Protein AF-A0A935A485-F1 (afdb_monomer_lite)

Radius of gyration: 26.44 Å; chains: 1; bounding box: 61×25×70 Å

pLDDT: mean 87.33, std 13.07, range [41.19, 97.5]

Foldseek 3Di:
DVVVVVVVVVVVVVVLVVVCVVFVDWDWDQDPNDTDIGTPSVVVVVVVVVVVVVVCVVCVVVVVVVVVVVVVVVVVVVVVVVVVVVVVVVVPD

Sequence (93 aa):
MVVVTFIFAFALAFAAAFFALQNPALVMGNFFGLAIQASLAVFVLAGLAVGFLIGVLVMLPGRIKSGIANSRHRKKIAELEGKAVPRKAAASE

Secondary structure (DSSP, 8-state):
-HHHHHHHHHHHHHHHHHHHHH---EEEEEETTEEEEEEHHHHHHHHHHHHHHHHHHHHHHHHHHHHHHHHHHHHHHHHHHHHHHHHHHTT--

Structure (mmCIF, N/CA/C/O backbone):
data_AF-A0A935A485-F1
#
_entry.id   AF-A0A935A485-F1
#
loop_
_atom_site.group_PDB
_atom_site.id
_atom_site.type_symbol
_atom_site.label_atom_id
_atom_site.label_alt_id
_atom_site.label_comp_id
_atom_site.label_asym_id
_atom_site.label_entity_id
_atom_site.label_seq_id
_atom_site.pdbx_PDB_ins_code
_atom_site.Cartn_x
_atom_site.Cartn_y
_atom_site.Cartn_z
_atom_site.occupancy
_atom_site.B_iso_or_equiv
_atom_site.auth_seq_id
_atom_site.auth_comp_id
_atom_site.auth_asym_id
_atom_site.auth_atom_id
_atom_site.pdbx_PDB_model_num
ATOM 1 N N . MET A 1 1 ? -18.245 -5.801 3.019 1.00 68.56 1 MET A N 1
ATOM 2 C CA . MET A 1 1 ? -17.286 -4.771 2.552 1.00 68.56 1 MET A CA 1
ATOM 3 C C . MET A 1 1 ? -15.881 -5.331 2.321 1.00 68.56 1 MET A C 1
ATOM 5 O O . MET A 1 1 ? -15.337 -5.083 1.259 1.00 68.56 1 MET A O 1
ATOM 9 N N . VAL A 1 2 ? -15.330 -6.137 3.242 1.00 87.12 2 VAL A N 1
ATOM 10 C CA . VAL A 1 2 ? -13.971 -6.720 3.134 1.00 87.12 2 VAL A CA 1
ATOM 11 C C . VAL A 1 2 ? -13.730 -7.462 1.812 1.00 87.12 2 VAL A C 1
ATOM 13 O O . VAL A 1 2 ? -12.736 -7.201 1.150 1.00 87.12 2 VAL A O 1
ATOM 16 N N . VAL A 1 3 ? -14.670 -8.308 1.373 1.00 93.00 3 VAL A N 1
ATOM 17 C CA . VAL A 1 3 ? -14.558 -9.057 0.104 1.00 93.00 3 VAL A CA 1
ATOM 18 C C . VAL A 1 3 ? -14.355 -8.134 -1.104 1.00 93.00 3 VAL A C 1
ATOM 20 O O . VAL A 1 3 ? -13.487 -8.387 -1.929 1.00 93.00 3 VAL A O 1
ATOM 23 N N . VAL A 1 4 ? -15.096 -7.023 -1.180 1.00 93.94 4 VAL A N 1
ATOM 24 C CA . VAL A 1 4 ? -14.960 -6.039 -2.268 1.00 93.94 4 VAL A CA 1
ATOM 25 C C . VAL A 1 4 ? -13.563 -5.416 -2.254 1.00 93.94 4 VAL A C 1
ATOM 27 O O . VAL A 1 4 ? -12.922 -5.319 -3.295 1.00 93.94 4 VAL A O 1
ATOM 30 N N . THR A 1 5 ? -13.044 -5.063 -1.075 1.00 90.62 5 THR A N 1
ATOM 31 C CA . THR A 1 5 ? -11.677 -4.543 -0.926 1.00 90.62 5 THR A CA 1
ATOM 32 C C . THR A 1 5 ? -10.624 -5.555 -1.382 1.00 90.62 5 THR A C 1
ATOM 34 O O . THR A 1 5 ? -9.666 -5.163 -2.040 1.00 90.62 5 THR A O 1
ATOM 37 N N . PHE A 1 6 ? -10.813 -6.847 -1.094 1.00 93.38 6 PHE A N 1
ATOM 38 C CA . PHE A 1 6 ? -9.917 -7.905 -1.571 1.00 93.38 6 PHE A CA 1
ATOM 39 C C . PHE A 1 6 ? -9.937 -8.051 -3.094 1.00 93.38 6 PHE A C 1
ATOM 41 O O . PHE A 1 6 ? -8.874 -8.218 -3.683 1.00 93.38 6 PHE A O 1
ATOM 48 N N . ILE A 1 7 ? -11.103 -7.933 -3.738 1.00 96.50 7 ILE A N 1
ATOM 49 C CA . ILE A 1 7 ? -11.206 -7.966 -5.207 1.00 96.50 7 ILE A CA 1
ATOM 50 C C . ILE A 1 7 ? -10.385 -6.825 -5.820 1.00 96.50 7 ILE A C 1
ATOM 52 O O . ILE A 1 7 ? -9.568 -7.064 -6.708 1.00 96.50 7 ILE A O 1
ATOM 56 N N . PHE A 1 8 ? -10.539 -5.600 -5.309 1.00 95.12 8 PHE A N 1
ATOM 57 C CA . PHE A 1 8 ? -9.754 -4.457 -5.782 1.00 95.12 8 PHE A CA 1
ATOM 58 C C . PHE A 1 8 ? -8.260 -4.607 -5.486 1.00 95.12 8 PHE A C 1
ATOM 60 O O . PHE A 1 8 ? -7.442 -4.328 -6.359 1.00 95.12 8 PHE A O 1
ATOM 67 N N . ALA A 1 9 ? -7.889 -5.075 -4.292 1.00 92.19 9 ALA A N 1
ATOM 68 C CA . ALA A 1 9 ? -6.490 -5.289 -3.929 1.00 92.19 9 ALA A CA 1
ATOM 69 C C . ALA A 1 9 ? -5.831 -6.346 -4.827 1.00 92.19 9 ALA A C 1
ATOM 71 O O . ALA A 1 9 ? -4.706 -6.154 -5.283 1.00 92.19 9 ALA A O 1
ATOM 72 N N . PHE A 1 10 ? -6.549 -7.430 -5.127 1.00 95.44 10 PHE A N 1
ATOM 73 C CA . PHE A 1 10 ? -6.078 -8.477 -6.024 1.00 95.44 10 PHE A CA 1
ATOM 74 C C . PHE A 1 10 ? -5.924 -7.969 -7.460 1.00 95.44 10 PHE A C 1
ATOM 76 O O . PHE A 1 10 ? -4.876 -8.176 -8.069 1.00 95.44 10 PHE A O 1
ATOM 83 N N . ALA A 1 11 ? -6.919 -7.246 -7.982 1.00 96.94 11 ALA A N 1
ATOM 84 C CA . ALA A 1 11 ? -6.842 -6.638 -9.309 1.00 96.94 11 ALA A CA 1
ATOM 85 C C . ALA A 1 11 ? -5.656 -5.666 -9.421 1.00 96.94 11 ALA A C 1
ATOM 87 O O . ALA A 1 11 ? -4.929 -5.690 -10.411 1.00 96.94 11 ALA A O 1
ATOM 88 N N . LEU A 1 12 ? -5.419 -4.856 -8.385 1.00 94.44 12 LEU A N 1
ATOM 89 C CA . LEU A 1 12 ? -4.298 -3.922 -8.333 1.00 94.44 12 LEU A CA 1
ATOM 90 C C . LEU A 1 12 ? -2.944 -4.649 -8.279 1.00 94.44 12 LEU A C 1
ATOM 92 O O . LEU A 1 12 ? -2.016 -4.267 -8.989 1.00 94.44 12 LEU A O 1
ATOM 96 N N . ALA A 1 13 ? -2.835 -5.716 -7.482 1.00 93.00 13 ALA A N 1
ATOM 97 C CA . ALA A 1 13 ? -1.630 -6.538 -7.412 1.00 93.00 13 ALA A CA 1
ATOM 98 C C . ALA A 1 13 ? -1.326 -7.211 -8.759 1.00 93.00 13 ALA A C 1
ATOM 100 O O . ALA A 1 13 ? -0.187 -7.173 -9.228 1.00 93.00 13 ALA A O 1
ATOM 101 N N . PHE A 1 14 ? -2.350 -7.766 -9.415 1.00 96.62 14 PHE A N 1
ATOM 102 C CA . PHE A 1 14 ? -2.213 -8.357 -10.743 1.00 96.62 14 PHE A CA 1
ATOM 103 C C . PHE A 1 14 ? -1.803 -7.310 -11.784 1.00 96.62 14 PHE A C 1
ATOM 105 O O . PHE A 1 14 ? -0.888 -7.551 -12.567 1.00 96.62 14 PHE A O 1
ATOM 112 N N . ALA A 1 15 ? -2.415 -6.123 -11.758 1.00 95.88 15 ALA A N 1
ATOM 113 C CA . ALA A 1 15 ? -2.060 -5.020 -12.647 1.00 95.88 15 ALA A CA 1
ATOM 114 C C . ALA A 1 15 ? -0.606 -4.564 -12.449 1.00 95.88 15 ALA A C 1
ATOM 116 O O . ALA A 1 15 ? 0.102 -4.351 -13.431 1.00 95.88 15 ALA A O 1
ATOM 117 N N . ALA A 1 16 ? -0.132 -4.465 -11.203 1.00 93.25 16 ALA A N 1
ATOM 118 C CA . ALA A 1 16 ? 1.253 -4.108 -10.904 1.00 93.25 16 ALA A CA 1
ATOM 119 C C . ALA A 1 16 ? 2.245 -5.172 -11.408 1.00 93.25 16 ALA A C 1
ATOM 121 O O . ALA A 1 16 ? 3.262 -4.831 -12.014 1.00 93.25 16 ALA A O 1
ATOM 122 N N . ALA A 1 17 ? 1.937 -6.457 -11.210 1.00 94.31 17 ALA A N 1
ATOM 123 C CA . ALA A 1 17 ? 2.753 -7.558 -11.719 1.00 94.31 17 ALA A CA 1
ATOM 124 C C . ALA A 1 17 ? 2.780 -7.583 -13.256 1.00 94.31 17 ALA A C 1
ATOM 126 O O . ALA A 1 17 ? 3.846 -7.700 -13.861 1.00 94.31 17 ALA A O 1
ATOM 127 N N . PHE A 1 18 ? 1.620 -7.412 -13.893 1.00 96.88 18 PHE A N 1
ATOM 128 C CA . PHE A 1 18 ? 1.510 -7.328 -15.345 1.00 96.88 18 PHE A CA 1
ATOM 129 C C . PHE A 1 18 ? 2.306 -6.139 -15.896 1.00 96.88 18 PHE A C 1
ATOM 131 O O . PHE A 1 18 ? 3.084 -6.296 -16.832 1.00 96.88 18 PHE A O 1
ATOM 138 N N . PHE A 1 19 ? 2.186 -4.969 -15.267 1.00 95.50 19 PHE A N 1
ATOM 139 C CA . PHE A 1 19 ? 2.958 -3.780 -15.614 1.00 95.50 19 PHE A CA 1
ATOM 140 C C . PHE A 1 19 ? 4.471 -4.025 -15.535 1.00 95.50 19 PHE A C 1
ATOM 142 O O . PHE A 1 19 ? 5.193 -3.622 -16.447 1.00 95.50 19 PHE A O 1
ATOM 149 N N . ALA A 1 20 ? 4.942 -4.725 -14.497 1.00 94.19 20 ALA A N 1
ATOM 150 C CA . ALA A 1 20 ? 6.351 -5.075 -14.334 1.00 94.19 20 ALA A CA 1
ATOM 151 C C . ALA A 1 20 ? 6.860 -6.007 -15.444 1.00 94.19 20 ALA A C 1
ATOM 153 O O . ALA A 1 20 ? 7.953 -5.797 -15.966 1.00 94.19 20 ALA A O 1
ATOM 154 N N . LEU A 1 21 ? 6.060 -7.006 -15.830 1.00 96.06 21 LEU A N 1
ATOM 155 C CA . LEU A 1 21 ? 6.411 -7.941 -16.904 1.00 96.06 21 LEU A CA 1
ATOM 156 C C . LEU A 1 21 ? 6.432 -7.266 -18.279 1.00 96.06 21 LEU A C 1
ATOM 158 O O . LEU A 1 21 ? 7.286 -7.582 -19.101 1.00 96.06 21 LEU A O 1
ATOM 162 N N . GLN A 1 22 ? 5.509 -6.334 -18.527 1.00 97.50 22 GLN A N 1
ATOM 163 C CA . GLN A 1 22 ? 5.435 -5.608 -19.798 1.00 97.50 22 GLN A CA 1
ATOM 164 C C . GLN A 1 22 ? 6.496 -4.505 -19.921 1.00 97.50 22 GLN A C 1
ATOM 166 O O . GLN A 1 22 ? 6.854 -4.125 -21.031 1.00 97.50 22 GLN A O 1
ATOM 171 N N . ASN A 1 23 ? 7.018 -3.993 -18.801 1.00 95.75 23 ASN A N 1
ATOM 172 C CA . ASN A 1 23 ? 7.964 -2.876 -18.782 1.00 95.75 23 ASN A CA 1
ATOM 173 C C . ASN A 1 23 ? 9.243 -3.232 -18.001 1.00 95.75 23 ASN A C 1
ATOM 175 O O . ASN A 1 23 ? 9.485 -2.673 -16.927 1.00 95.75 23 ASN A O 1
ATOM 179 N N . PRO A 1 24 ? 10.091 -4.135 -18.531 1.00 93.12 24 PRO A N 1
ATOM 180 C CA . PRO A 1 24 ? 11.313 -4.562 -17.849 1.00 93.12 24 PRO A CA 1
ATOM 181 C C . PRO A 1 24 ? 12.444 -3.521 -17.910 1.00 93.12 24 PRO A C 1
ATOM 183 O O . PRO A 1 24 ? 13.458 -3.675 -17.233 1.00 93.12 24 PRO A O 1
ATOM 186 N N . ALA A 1 25 ? 12.299 -2.474 -18.728 1.00 95.00 25 ALA A N 1
ATOM 187 C CA . ALA A 1 25 ? 13.324 -1.456 -18.913 1.00 95.00 25 ALA A CA 1
ATOM 188 C C . ALA A 1 25 ? 13.617 -0.674 -17.620 1.00 95.00 25 ALA A C 1
ATOM 190 O O . ALA A 1 25 ? 12.725 -0.371 -16.819 1.00 95.00 25 ALA A O 1
ATOM 191 N N . LEU A 1 26 ? 14.889 -0.313 -17.444 1.00 95.75 26 LEU A N 1
ATOM 192 C CA . LEU A 1 26 ? 15.329 0.574 -16.373 1.00 95.75 26 LEU A CA 1
ATOM 193 C C . LEU A 1 26 ? 15.097 2.031 -16.770 1.00 95.75 26 LEU A C 1
ATOM 195 O O . LEU A 1 26 ? 15.364 2.428 -17.904 1.00 95.75 26 LEU A O 1
ATOM 199 N N . VAL A 1 27 ? 14.648 2.833 -15.810 1.00 94.12 27 VAL A N 1
ATOM 200 C CA . VAL A 1 27 ? 14.420 4.268 -15.971 1.00 94.12 27 VAL A CA 1
ATOM 201 C C . VAL A 1 27 ? 15.169 5.051 -14.899 1.00 94.12 27 VAL A C 1
ATOM 203 O O . VAL A 1 27 ? 15.424 4.565 -13.795 1.00 94.12 27 VAL A O 1
ATOM 206 N N . MET A 1 28 ? 15.530 6.282 -15.245 1.00 95.38 28 MET A N 1
ATOM 207 C CA . MET A 1 28 ? 16.162 7.233 -14.339 1.00 95.38 28 MET A CA 1
ATOM 208 C C . MET A 1 28 ? 15.070 8.038 -13.628 1.00 95.38 28 MET A C 1
ATOM 210 O O . MET A 1 28 ? 14.379 8.837 -14.258 1.00 95.38 28 MET A O 1
ATOM 214 N N . GLY A 1 29 ? 14.903 7.828 -12.325 1.00 93.19 29 GLY A N 1
ATOM 215 C CA . GLY A 1 29 ? 14.032 8.639 -11.476 1.00 93.19 29 GLY A CA 1
ATOM 216 C C . GLY A 1 29 ? 14.844 9.666 -10.694 1.00 93.19 29 GLY A C 1
ATOM 217 O O . GLY A 1 29 ? 15.898 9.332 -10.162 1.00 93.19 29 GLY A O 1
ATOM 218 N N . ASN A 1 30 ? 14.360 10.903 -10.593 1.00 94.12 30 ASN A N 1
ATOM 219 C CA . ASN A 1 30 ? 14.955 11.918 -9.724 1.00 94.12 30 ASN A CA 1
ATOM 220 C C . ASN A 1 30 ? 14.020 12.198 -8.544 1.00 94.12 30 ASN A C 1
ATOM 222 O O . ASN A 1 30 ? 12.944 12.769 -8.725 1.00 94.12 30 ASN A O 1
ATOM 226 N N . PHE A 1 31 ? 14.429 11.798 -7.343 1.00 91.31 31 PHE A N 1
ATOM 227 C CA . PHE A 1 31 ? 13.659 11.966 -6.113 1.00 91.31 31 PHE A CA 1
ATOM 228 C C . PHE A 1 31 ? 14.405 12.904 -5.176 1.00 91.31 31 PHE A C 1
ATOM 230 O O . PHE A 1 31 ? 15.458 12.548 -4.661 1.00 91.31 31 PHE A O 1
ATOM 237 N N . PHE A 1 32 ? 13.863 14.102 -4.939 1.00 92.81 32 PHE A N 1
ATOM 238 C CA . PHE A 1 32 ? 14.471 15.095 -4.039 1.00 92.81 32 PHE A CA 1
ATOM 239 C C . PHE A 1 32 ? 15.948 15.413 -4.368 1.00 92.81 32 PHE A C 1
ATOM 241 O O . PHE A 1 32 ? 16.749 15.665 -3.475 1.00 92.81 32 PHE A O 1
ATOM 248 N N . GLY A 1 33 ? 16.315 15.385 -5.655 1.00 93.56 33 GLY A N 1
ATOM 249 C CA . GLY A 1 33 ? 17.690 15.597 -6.124 1.00 93.56 33 GLY A CA 1
ATOM 250 C C . GLY A 1 33 ? 18.560 14.335 -6.150 1.00 93.56 33 GLY A C 1
ATOM 251 O O . GLY A 1 33 ? 19.687 14.394 -6.637 1.00 93.56 33 GLY A O 1
ATOM 252 N N . LEU A 1 34 ? 18.053 13.196 -5.668 1.00 94.06 34 LEU A N 1
ATOM 253 C CA . LEU A 1 34 ? 18.717 11.902 -5.771 1.00 94.06 34 LEU A CA 1
ATOM 254 C C . LEU A 1 34 ? 18.286 11.183 -7.054 1.00 94.06 34 LEU A C 1
ATOM 256 O O . LEU A 1 34 ? 17.136 10.764 -7.207 1.00 94.06 34 LEU A O 1
ATOM 260 N N . ALA A 1 35 ? 19.246 11.009 -7.957 1.00 94.75 35 ALA A N 1
ATOM 261 C CA . ALA A 1 35 ? 19.090 10.218 -9.163 1.00 94.75 35 ALA A CA 1
ATOM 262 C C . ALA A 1 35 ? 19.171 8.718 -8.816 1.00 94.75 35 ALA A C 1
ATOM 264 O O . ALA A 1 35 ? 20.212 8.225 -8.390 1.00 94.75 35 ALA A O 1
ATOM 265 N N . ILE A 1 36 ? 18.073 7.988 -9.011 1.00 95.25 36 ILE A N 1
ATOM 266 C CA . ILE A 1 36 ? 17.973 6.540 -8.796 1.00 95.25 36 ILE A CA 1
ATOM 267 C C . ILE A 1 36 ? 17.617 5.865 -10.116 1.00 95.25 36 ILE A C 1
ATOM 269 O O . ILE A 1 36 ? 16.584 6.165 -10.714 1.00 95.25 36 ILE A O 1
ATOM 273 N N . GLN A 1 37 ? 18.466 4.948 -10.576 1.00 96.56 37 GLN A N 1
ATOM 274 C CA . GLN A 1 37 ? 18.196 4.137 -11.759 1.00 96.56 37 GLN A CA 1
ATOM 275 C C . GLN A 1 37 ? 17.616 2.793 -11.317 1.00 96.56 37 GLN A C 1
ATOM 277 O O . GLN A 1 37 ? 18.286 2.016 -10.640 1.00 96.56 37 GLN A O 1
ATOM 282 N N . ALA A 1 38 ? 16.362 2.529 -11.669 1.00 94.69 38 ALA A N 1
ATOM 283 C CA . ALA A 1 38 ? 15.657 1.308 -11.283 1.00 94.69 38 ALA A CA 1
ATOM 284 C C . ALA A 1 38 ? 14.586 0.948 -12.320 1.00 94.69 38 ALA A C 1
ATOM 286 O O . ALA A 1 38 ? 14.298 1.727 -13.228 1.00 94.69 38 ALA A O 1
ATOM 287 N N . SER A 1 39 ? 13.988 -0.238 -12.208 1.00 95.75 39 SER A N 1
ATOM 288 C CA . SER A 1 39 ? 12.857 -0.602 -13.064 1.00 95.75 39 SER A CA 1
ATOM 289 C C . SER A 1 39 ? 11.616 0.213 -12.702 1.00 95.75 39 SER A C 1
ATOM 291 O O . SER A 1 39 ? 11.410 0.589 -11.545 1.00 95.75 39 SER A O 1
ATOM 293 N N . LEU A 1 40 ? 10.740 0.446 -13.683 1.00 93.94 40 LEU A N 1
ATOM 294 C CA . LEU A 1 40 ? 9.450 1.109 -13.452 1.00 93.94 40 LEU A CA 1
ATOM 295 C C . LEU A 1 40 ? 8.621 0.412 -12.361 1.00 93.94 40 LEU A C 1
ATOM 297 O O . LEU A 1 40 ? 7.948 1.074 -11.572 1.00 93.94 40 LEU A O 1
ATOM 301 N N . ALA A 1 41 ? 8.722 -0.916 -12.275 1.00 94.69 41 ALA A N 1
ATOM 302 C CA . ALA A 1 41 ? 8.076 -1.714 -11.241 1.00 94.69 41 ALA A CA 1
ATOM 303 C C . ALA A 1 41 ? 8.462 -1.265 -9.822 1.00 94.69 41 ALA A C 1
ATOM 305 O O . ALA A 1 41 ? 7.590 -1.149 -8.963 1.00 94.69 41 ALA A O 1
ATOM 306 N N . VAL A 1 42 ? 9.741 -0.959 -9.579 1.00 94.38 42 VAL A N 1
ATOM 307 C CA . VAL A 1 42 ? 10.217 -0.500 -8.263 1.00 94.38 42 VAL A CA 1
ATOM 308 C C . VAL A 1 42 ? 9.551 0.818 -7.879 1.00 94.38 42 VAL A C 1
ATOM 310 O O . VAL A 1 42 ? 9.069 0.948 -6.757 1.00 94.38 42 VAL A O 1
ATOM 313 N N . PHE A 1 43 ? 9.459 1.772 -8.808 1.00 94.12 43 PHE A N 1
ATOM 314 C CA . PHE A 1 43 ? 8.826 3.065 -8.540 1.00 94.12 43 PHE A CA 1
ATOM 315 C C . PHE A 1 43 ? 7.327 2.931 -8.247 1.00 94.12 43 PHE A C 1
ATOM 317 O O . PHE A 1 43 ? 6.829 3.545 -7.303 1.00 94.12 43 PHE A O 1
ATOM 324 N N . VAL A 1 44 ? 6.615 2.088 -9.002 1.00 93.69 44 VAL A N 1
ATOM 325 C CA . VAL A 1 44 ? 5.188 1.812 -8.764 1.00 93.69 44 VAL A CA 1
ATOM 326 C C . VAL A 1 44 ? 4.973 1.148 -7.405 1.00 93.69 44 VAL A C 1
ATOM 328 O O . VAL A 1 44 ? 4.137 1.606 -6.625 1.00 93.69 44 VAL A O 1
ATOM 331 N N . LEU A 1 45 ? 5.746 0.107 -7.083 1.00 94.62 45 LEU A N 1
ATOM 332 C CA . LEU A 1 45 ? 5.643 -0.591 -5.800 1.00 94.62 45 LEU A CA 1
ATOM 333 C C . LEU A 1 45 ? 5.988 0.326 -4.622 1.00 94.62 45 LEU A C 1
ATOM 335 O O . LEU A 1 45 ? 5.284 0.305 -3.614 1.00 94.62 45 LEU A O 1
ATOM 339 N N . ALA A 1 46 ? 7.016 1.166 -4.756 1.00 94.69 46 ALA A N 1
ATOM 340 C CA . ALA A 1 46 ? 7.372 2.152 -3.741 1.00 94.69 46 ALA A CA 1
ATOM 341 C C . ALA A 1 46 ? 6.237 3.163 -3.515 1.00 94.69 46 ALA A C 1
ATOM 343 O O . ALA A 1 46 ? 5.866 3.424 -2.370 1.00 94.69 46 ALA A O 1
ATOM 344 N N . GLY A 1 47 ? 5.630 3.680 -4.587 1.00 93.88 47 GLY A N 1
ATOM 345 C CA . GLY A 1 47 ? 4.482 4.584 -4.493 1.00 93.88 47 GLY A CA 1
ATOM 346 C C . GLY A 1 47 ? 3.280 3.942 -3.795 1.00 93.88 47 GLY A C 1
ATOM 347 O O . GLY A 1 47 ? 2.695 4.542 -2.891 1.00 93.88 47 GLY A O 1
ATOM 348 N N . LEU A 1 48 ? 2.951 2.696 -4.151 1.00 94.19 48 LEU A N 1
ATOM 349 C CA . LEU A 1 48 ? 1.888 1.932 -3.491 1.00 94.19 48 LEU A CA 1
ATOM 350 C C . LEU A 1 48 ? 2.187 1.695 -2.008 1.00 94.19 48 LEU A C 1
ATOM 352 O O . LEU A 1 48 ? 1.300 1.871 -1.172 1.00 94.19 48 LEU A O 1
ATOM 356 N N . ALA A 1 49 ? 3.428 1.341 -1.669 1.00 95.56 49 ALA A N 1
ATOM 357 C CA . ALA A 1 49 ? 3.849 1.128 -0.289 1.00 95.56 49 ALA A CA 1
ATOM 358 C C . ALA A 1 49 ? 3.717 2.409 0.548 1.00 95.56 49 ALA A C 1
ATOM 360 O O . ALA A 1 49 ? 3.165 2.368 1.648 1.00 95.56 49 ALA A O 1
ATOM 361 N N . VAL A 1 50 ? 4.156 3.554 0.016 1.00 96.62 50 VAL A N 1
ATOM 362 C CA . VAL A 1 50 ? 4.025 4.859 0.685 1.00 96.62 50 VAL A CA 1
ATOM 363 C C . VAL A 1 50 ? 2.555 5.238 0.858 1.00 96.62 50 VAL A C 1
ATOM 365 O O . VAL A 1 50 ? 2.146 5.607 1.959 1.00 96.62 50 VAL A O 1
ATOM 368 N N . GLY A 1 51 ? 1.741 5.096 -0.191 1.00 94.75 51 GLY A N 1
ATOM 369 C CA . GLY A 1 51 ? 0.303 5.360 -0.122 1.00 94.75 51 GLY A CA 1
ATOM 370 C C . GLY A 1 51 ? -0.403 4.491 0.922 1.00 94.75 51 GLY A C 1
ATOM 371 O O . GLY A 1 51 ? -1.204 4.998 1.710 1.00 94.75 51 GLY A O 1
ATOM 372 N N . PHE A 1 52 ? -0.057 3.203 0.991 1.00 93.81 52 PHE A N 1
ATOM 373 C CA . PHE A 1 52 ? -0.550 2.293 2.025 1.00 93.81 52 PHE A CA 1
ATOM 374 C C . PHE A 1 52 ? -0.142 2.756 3.428 1.00 93.81 52 PHE A C 1
ATOM 376 O O . PHE A 1 52 ? -0.993 2.828 4.315 1.00 93.81 52 PHE A O 1
ATOM 383 N N . LEU A 1 53 ? 1.128 3.124 3.625 1.00 96.94 53 LEU A N 1
ATOM 384 C CA . LEU A 1 53 ? 1.637 3.599 4.913 1.00 96.94 53 LEU A CA 1
ATOM 385 C C . LEU A 1 53 ? 0.896 4.854 5.391 1.00 96.94 53 LEU A C 1
ATOM 387 O O . LEU A 1 53 ? 0.469 4.919 6.544 1.00 96.94 53 LEU A O 1
ATOM 391 N N . ILE A 1 54 ? 0.689 5.819 4.490 1.00 96.12 54 ILE A N 1
ATOM 392 C CA . ILE A 1 54 ? -0.081 7.037 4.768 1.00 96.12 54 ILE A CA 1
ATOM 393 C C . ILE A 1 54 ? -1.525 6.674 5.124 1.00 96.12 54 ILE A C 1
ATOM 395 O O . ILE A 1 54 ? -2.048 7.157 6.128 1.00 96.12 54 ILE A O 1
ATOM 399 N N . GLY A 1 55 ? -2.165 5.793 4.351 1.00 93.31 55 GLY A N 1
ATOM 400 C CA . GLY A 1 55 ? -3.532 5.344 4.616 1.00 93.31 55 GLY A CA 1
ATOM 401 C C . GLY A 1 55 ? -3.683 4.708 6.000 1.00 93.31 55 GLY A C 1
ATOM 402 O O . GLY A 1 55 ? -4.590 5.070 6.753 1.00 93.31 55 GLY A O 1
ATOM 403 N N . VAL A 1 56 ? -2.760 3.820 6.378 1.00 92.19 56 VAL A N 1
ATOM 404 C CA . VAL A 1 56 ? -2.724 3.206 7.715 1.00 92.19 56 VAL A CA 1
ATOM 405 C C . VAL A 1 56 ? -2.551 4.270 8.798 1.00 92.19 56 VAL A C 1
ATOM 407 O O . VAL A 1 56 ? -3.292 4.265 9.786 1.00 92.19 56 VAL A O 1
ATOM 410 N N . LEU A 1 57 ? -1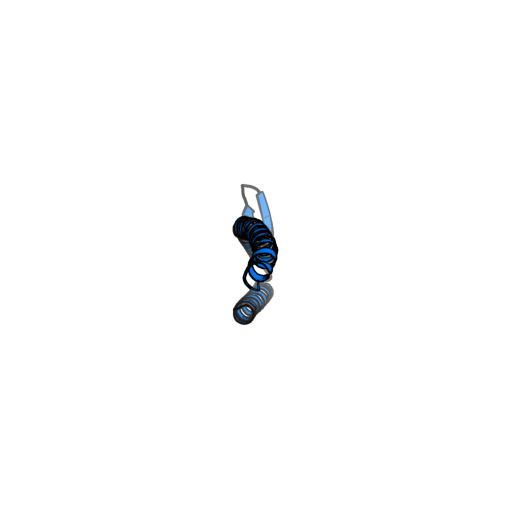.621 5.206 8.605 1.00 94.25 57 LEU A N 1
ATOM 411 C CA . LEU A 1 57 ? -1.339 6.262 9.573 1.00 94.25 57 LEU A CA 1
ATOM 412 C C . LEU A 1 57 ? -2.554 7.177 9.795 1.00 94.25 57 LEU A C 1
ATOM 414 O O . LEU A 1 57 ? -2.865 7.522 10.935 1.00 94.25 57 LEU A O 1
ATOM 418 N N . VAL A 1 58 ? -3.290 7.503 8.731 1.00 93.88 58 VAL A N 1
ATOM 419 C CA . VAL A 1 58 ? -4.526 8.303 8.795 1.00 93.88 58 VAL A CA 1
ATOM 420 C C . VAL A 1 58 ? -5.663 7.550 9.500 1.00 93.88 58 VAL A C 1
ATOM 422 O O . VAL A 1 58 ? -6.447 8.158 10.231 1.00 93.88 58 VAL A O 1
ATOM 425 N N . MET A 1 59 ? -5.759 6.226 9.340 1.00 89.44 59 MET A N 1
ATOM 426 C CA . MET A 1 59 ? -6.788 5.410 10.007 1.00 89.44 59 MET A CA 1
ATOM 427 C C . MET A 1 59 ? -6.516 5.185 11.502 1.00 89.44 59 MET A C 1
ATOM 429 O O . MET A 1 59 ? -7.450 4.976 12.288 1.00 89.44 59 MET A O 1
ATOM 433 N N . LEU A 1 60 ? -5.247 5.225 11.906 1.00 90.12 60 LEU A N 1
ATOM 434 C CA . LEU A 1 60 ? -4.797 4.927 13.262 1.00 90.12 60 LEU A CA 1
ATOM 435 C C . LEU A 1 60 ? -5.481 5.768 14.367 1.00 90.12 60 LEU A C 1
ATOM 437 O O . LEU A 1 60 ? -6.013 5.165 15.306 1.00 90.12 60 LEU A O 1
ATOM 441 N N . PRO A 1 61 ? -5.571 7.116 14.293 1.00 85.94 61 PRO A N 1
ATOM 442 C CA . PRO A 1 61 ? -6.187 7.914 15.357 1.00 85.94 61 PRO A CA 1
ATOM 443 C C . PRO A 1 61 ? -7.673 7.596 15.567 1.00 85.94 61 PRO A C 1
ATOM 445 O O . PRO A 1 61 ? -8.146 7.580 16.707 1.00 85.94 61 PRO A O 1
ATOM 448 N N . GLY A 1 62 ? -8.416 7.303 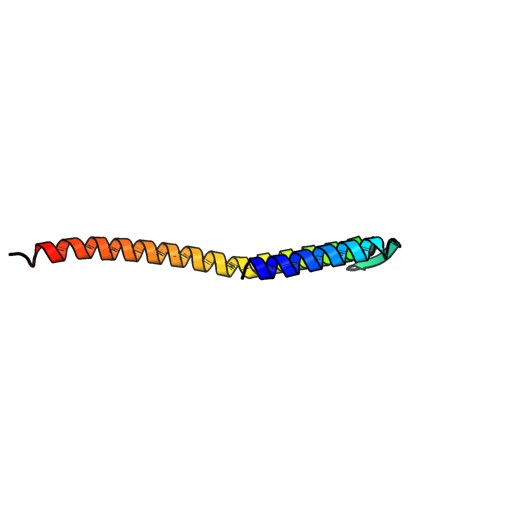14.493 1.00 85.69 62 GLY A N 1
ATOM 449 C CA . GLY A 1 62 ? -9.831 6.932 14.581 1.00 85.69 62 GLY A CA 1
ATOM 450 C C . GLY A 1 62 ? -10.033 5.606 15.316 1.00 85.69 62 GLY A C 1
ATOM 451 O O . GLY A 1 62 ? -10.922 5.489 16.168 1.00 85.69 62 GLY A O 1
ATOM 452 N N . ARG A 1 63 ? -9.163 4.623 15.053 1.00 85.50 63 ARG A N 1
ATOM 453 C CA . ARG A 1 63 ? -9.185 3.320 15.735 1.00 85.50 63 ARG A CA 1
ATOM 454 C C . ARG A 1 63 ? -8.830 3.441 17.216 1.00 85.50 63 ARG A C 1
ATOM 456 O O . ARG A 1 63 ? -9.523 2.848 18.041 1.00 85.50 63 ARG A O 1
ATOM 463 N N . ILE A 1 64 ? -7.829 4.255 17.559 1.00 89.00 64 ILE A N 1
ATOM 464 C CA . ILE A 1 64 ? -7.436 4.500 18.956 1.00 89.00 64 ILE A CA 1
ATOM 465 C C . ILE A 1 64 ? -8.584 5.151 19.739 1.00 89.00 64 ILE A C 1
ATOM 467 O O . ILE A 1 64 ? -8.989 4.634 20.783 1.00 89.00 64 ILE A O 1
ATOM 471 N N . LYS A 1 65 ? -9.158 6.252 19.227 1.00 84.44 65 LYS A N 1
ATOM 472 C CA . LYS A 1 65 ? -10.267 6.9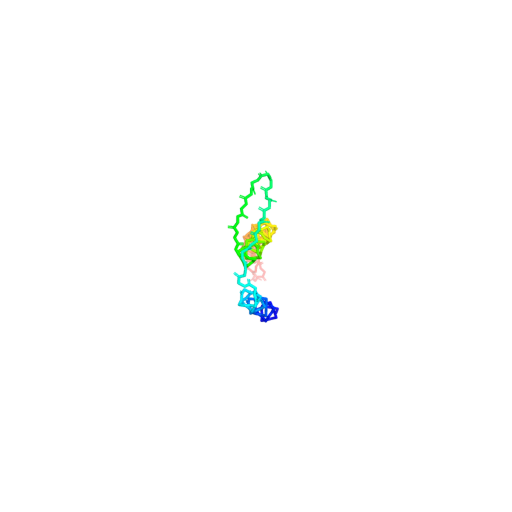57 19.899 1.00 84.44 65 LYS A CA 1
ATOM 473 C C . LYS A 1 65 ? -11.474 6.048 20.119 1.00 84.44 65 LYS A C 1
ATOM 475 O O . LYS A 1 65 ? -12.032 6.021 21.216 1.00 84.44 65 LYS A O 1
ATOM 480 N N . SER A 1 66 ? -11.833 5.270 19.101 1.00 84.50 66 SER A N 1
ATOM 481 C CA . SER A 1 66 ? -12.952 4.327 19.177 1.00 84.50 66 SER A CA 1
ATOM 482 C C . SER A 1 66 ? -12.700 3.229 20.213 1.00 84.50 66 SER A C 1
ATOM 484 O O . SER A 1 66 ? -13.597 2.908 20.986 1.00 84.50 66 SER A O 1
ATOM 486 N N . GLY A 1 67 ? -11.475 2.695 20.297 1.00 85.00 67 GLY A N 1
ATOM 487 C CA . GLY A 1 67 ? -11.110 1.688 21.299 1.00 85.00 67 GLY A CA 1
ATOM 488 C C . GLY A 1 67 ? -11.230 2.205 22.737 1.00 85.00 67 GLY A C 1
ATOM 489 O O . GLY A 1 67 ? -11.802 1.530 23.598 1.00 85.00 67 GLY A O 1
ATOM 490 N N . ILE A 1 68 ? -10.764 3.433 22.988 1.00 87.44 68 ILE A N 1
ATOM 491 C CA . ILE A 1 68 ? -10.862 4.074 24.309 1.00 87.44 68 ILE A CA 1
ATOM 492 C C . ILE A 1 68 ? -12.325 4.343 24.679 1.00 87.44 68 ILE A C 1
ATOM 494 O O . ILE A 1 68 ? -12.746 4.021 25.794 1.00 87.44 68 ILE A O 1
ATOM 498 N N . ALA A 1 69 ? -13.110 4.906 23.755 1.00 87.12 69 ALA A N 1
ATOM 499 C CA . ALA A 1 69 ? -14.530 5.171 23.977 1.00 87.12 69 ALA A CA 1
ATOM 500 C C . ALA A 1 69 ? -15.296 3.875 24.278 1.00 87.12 69 ALA A C 1
ATOM 502 O O . ALA A 1 69 ? -16.035 3.810 25.257 1.00 87.12 69 ALA A O 1
ATOM 503 N N . ASN A 1 70 ? -15.044 2.810 23.514 1.00 89.25 70 ASN A N 1
ATOM 504 C CA . ASN A 1 70 ? -15.715 1.526 23.696 1.00 89.25 70 ASN A CA 1
ATOM 505 C C . ASN A 1 70 ? -15.395 0.886 25.062 1.00 89.25 70 ASN A C 1
ATOM 507 O O . ASN A 1 70 ? -16.280 0.352 25.729 1.00 89.25 70 ASN A O 1
ATOM 511 N N . SER A 1 71 ? -14.150 1.009 25.536 1.00 85.25 71 SER A N 1
ATOM 512 C CA . SER A 1 71 ? -13.764 0.571 26.886 1.00 85.25 71 SER A CA 1
ATOM 513 C C . SER A 1 71 ? -14.487 1.368 27.981 1.00 85.25 71 SER A C 1
ATOM 515 O O . SER A 1 71 ? -15.005 0.786 28.938 1.00 85.25 71 SER A O 1
ATOM 517 N N . ARG A 1 72 ? -14.602 2.694 27.819 1.00 85.44 72 ARG A N 1
ATOM 518 C CA . ARG A 1 72 ? -15.374 3.550 28.736 1.00 85.44 72 ARG A CA 1
ATOM 519 C C . ARG A 1 72 ? -16.858 3.183 28.749 1.00 85.44 72 ARG A C 1
ATOM 521 O O . ARG A 1 72 ? -17.434 3.086 29.831 1.00 85.44 72 ARG A O 1
ATOM 528 N N . HIS A 1 73 ? -17.459 2.936 27.585 1.00 88.31 73 HIS A N 1
ATOM 529 C CA . HIS A 1 73 ? -18.854 2.509 27.486 1.00 88.31 73 HIS A CA 1
ATOM 530 C C . HIS A 1 73 ? -19.083 1.154 28.164 1.00 88.31 73 HIS A C 1
ATOM 532 O O . HIS A 1 73 ? -19.989 1.058 28.987 1.00 88.31 73 HIS A O 1
ATOM 538 N N . ARG A 1 74 ? -18.219 0.150 27.941 1.00 87.81 74 ARG A N 1
ATOM 539 C CA . ARG A 1 74 ? -18.316 -1.150 28.640 1.00 87.81 74 ARG A CA 1
ATOM 540 C C . ARG A 1 74 ? -18.240 -1.008 30.161 1.00 87.81 74 ARG A C 1
ATOM 542 O O . ARG A 1 74 ? -19.020 -1.643 30.860 1.00 87.81 74 ARG A O 1
ATOM 549 N N . LYS A 1 75 ? -17.345 -0.157 30.679 1.00 85.62 75 LYS A N 1
ATOM 550 C CA . LYS A 1 75 ? -17.252 0.107 32.128 1.00 85.62 75 LYS A CA 1
ATOM 551 C C . LYS A 1 75 ? -18.522 0.757 32.681 1.00 85.62 75 LYS A C 1
ATOM 553 O O . LYS A 1 75 ? -18.988 0.362 33.743 1.00 85.62 75 LYS A O 1
ATOM 558 N N . LYS A 1 76 ? -19.095 1.721 31.954 1.00 85.62 76 LYS A N 1
ATOM 559 C CA . LYS A 1 76 ? -20.336 2.400 32.352 1.00 85.62 76 LYS A CA 1
ATOM 560 C C . LYS A 1 76 ? -21.533 1.443 32.350 1.00 85.62 76 LYS A C 1
ATOM 562 O O . LYS A 1 76 ? -22.345 1.502 33.262 1.00 85.62 76 LYS A O 1
ATOM 567 N N . ILE A 1 77 ? -21.620 0.557 31.355 1.00 88.69 77 ILE A N 1
ATOM 568 C CA . ILE A 1 77 ? -22.655 -0.485 31.282 1.00 88.69 77 ILE A CA 1
ATOM 569 C C . ILE A 1 77 ? -22.553 -1.408 32.501 1.00 88.69 77 ILE A C 1
ATOM 571 O O . ILE A 1 77 ? -23.537 -1.556 33.216 1.00 88.69 77 ILE A O 1
ATOM 575 N N . ALA A 1 78 ? -21.355 -1.917 32.811 1.00 87.00 78 ALA A N 1
ATOM 576 C CA . ALA A 1 78 ? -21.145 -2.780 33.977 1.00 87.00 78 ALA A CA 1
ATOM 577 C C . ALA A 1 78 ? -21.496 -2.086 35.310 1.00 87.00 78 ALA A C 1
ATOM 579 O O . ALA A 1 78 ? -22.074 -2.701 36.204 1.00 87.00 78 ALA A O 1
ATOM 580 N N . GLU A 1 79 ? -21.185 -0.792 35.448 1.00 86.69 79 GLU A N 1
ATOM 581 C CA . GLU A 1 79 ? -21.550 -0.005 36.633 1.00 86.69 79 GLU A CA 1
ATOM 582 C C . GLU A 1 79 ? -23.074 0.174 36.765 1.00 86.69 79 GLU A C 1
ATOM 584 O O . GLU A 1 79 ? -23.624 0.053 37.861 1.00 86.69 79 GLU A O 1
ATOM 589 N N . LEU A 1 80 ? -23.767 0.465 35.660 1.00 85.19 80 LEU A N 1
ATOM 590 C CA . LEU A 1 80 ? -25.219 0.658 35.642 1.00 85.19 80 LEU A CA 1
ATOM 591 C C . LEU A 1 80 ? -25.976 -0.654 35.890 1.00 85.19 80 LEU A C 1
ATOM 593 O O . LEU A 1 80 ? -26.942 -0.655 36.652 1.00 85.19 80 LEU A O 1
ATOM 597 N N . GLU A 1 81 ? -25.518 -1.766 35.316 1.00 83.75 81 GLU A N 1
ATOM 598 C CA . GLU A 1 81 ? -26.070 -3.101 35.578 1.00 83.75 81 GLU A CA 1
ATOM 599 C C . GLU A 1 81 ? -25.877 -3.505 37.046 1.00 83.75 81 GLU A C 1
ATOM 601 O O . GLU A 1 81 ? -26.829 -3.946 37.693 1.00 83.75 81 GLU A O 1
ATOM 606 N N . GLY A 1 82 ? -24.694 -3.251 37.619 1.00 77.06 82 GLY A N 1
ATOM 607 C CA . GLY A 1 82 ? -24.425 -3.498 39.039 1.00 77.06 82 GLY A CA 1
ATOM 608 C C . GLY A 1 82 ? -25.320 -2.686 39.985 1.00 77.06 82 GLY A C 1
ATOM 609 O O . GLY A 1 82 ? -25.713 -3.184 41.037 1.00 77.06 82 GLY A O 1
ATOM 610 N N . LYS A 1 83 ? -25.705 -1.459 39.604 1.00 69.69 83 LYS A N 1
ATOM 611 C CA . LYS A 1 83 ? -26.630 -0.601 40.375 1.00 69.69 83 LYS A CA 1
ATOM 612 C C . LYS A 1 83 ? -28.115 -0.901 40.134 1.00 69.69 83 LYS A C 1
ATOM 614 O O . LYS A 1 83 ? -28.946 -0.491 40.942 1.00 69.69 83 LYS A O 1
ATOM 619 N N . ALA A 1 84 ? -28.474 -1.619 39.072 1.00 60.69 84 ALA A N 1
ATOM 620 C CA . ALA A 1 84 ? -29.857 -2.026 38.810 1.00 60.69 84 ALA A CA 1
ATOM 621 C C . ALA A 1 84 ? -30.296 -3.237 39.661 1.00 60.69 84 ALA A C 1
ATOM 623 O O . ALA A 1 84 ? -31.466 -3.334 40.036 1.00 60.69 84 ALA A O 1
ATOM 624 N N . VAL A 1 85 ? -29.361 -4.124 40.020 1.00 57.75 85 VAL A N 1
ATOM 625 C CA . VAL A 1 85 ? -29.602 -5.280 40.905 1.00 57.75 85 VAL A CA 1
ATOM 626 C C . VAL A 1 85 ? -30.114 -4.891 42.309 1.00 57.75 85 VAL A C 1
ATOM 628 O O . VAL A 1 85 ? -31.105 -5.482 42.738 1.00 57.75 85 VAL A O 1
ATOM 631 N N . PRO A 1 86 ? -29.570 -3.879 43.020 1.00 53.66 86 PRO A N 1
ATOM 632 C CA . PRO A 1 86 ? -30.065 -3.518 44.353 1.00 53.66 86 PRO A CA 1
ATOM 633 C C . PRO A 1 86 ? -31.473 -2.899 44.366 1.00 53.66 86 PRO A C 1
ATOM 635 O O . PRO A 1 86 ? -32.117 -2.912 45.410 1.00 53.66 86 PRO A O 1
ATOM 638 N N . ARG A 1 87 ? -32.002 -2.391 43.239 1.00 55.00 87 ARG A N 1
ATOM 639 C CA . ARG A 1 87 ? -33.339 -1.759 43.215 1.00 55.00 87 ARG A CA 1
ATOM 640 C C . ARG A 1 87 ? -34.491 -2.752 43.028 1.00 55.00 87 ARG A C 1
ATOM 642 O O . ARG A 1 87 ? -35.596 -2.459 43.469 1.00 55.00 87 ARG A O 1
ATOM 649 N N . LYS A 1 88 ? -34.256 -3.925 42.423 1.00 52.59 88 LYS A N 1
ATOM 650 C CA . LYS A 1 88 ? -35.296 -4.968 42.299 1.00 52.59 88 LYS A CA 1
ATOM 651 C C . LYS A 1 88 ? -35.585 -5.686 43.621 1.00 52.59 88 LYS A C 1
ATOM 653 O O . LYS A 1 88 ? -36.721 -6.084 43.822 1.00 52.59 88 LYS A O 1
ATOM 658 N N . ALA A 1 89 ? -34.606 -5.790 44.522 1.00 52.69 89 ALA A N 1
ATOM 6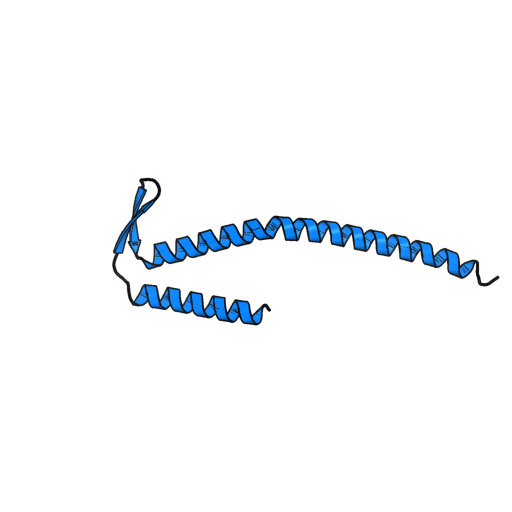59 C CA . ALA A 1 89 ? -34.798 -6.402 45.841 1.00 52.69 89 ALA A CA 1
ATOM 660 C C . ALA A 1 89 ? -35.630 -5.531 46.806 1.00 52.69 89 ALA A C 1
ATOM 662 O O . ALA A 1 89 ? -36.269 -6.065 47.701 1.00 52.69 89 ALA A O 1
ATOM 663 N N . ALA A 1 90 ? -35.664 -4.208 46.603 1.00 51.78 90 ALA A N 1
ATOM 664 C CA . ALA A 1 90 ? -36.467 -3.278 47.405 1.00 51.78 90 ALA A CA 1
ATOM 665 C C . ALA A 1 90 ? -37.904 -3.075 46.875 1.00 51.78 90 ALA A C 1
ATOM 667 O O . ALA A 1 90 ? -38.669 -2.323 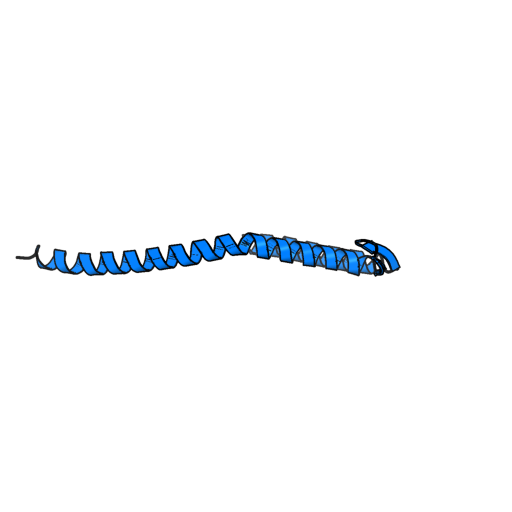47.460 1.00 51.78 90 ALA A O 1
ATOM 668 N N . ALA A 1 91 ? -38.265 -3.694 45.744 1.00 54.75 91 ALA A N 1
ATOM 669 C CA . ALA A 1 91 ? -39.606 -3.61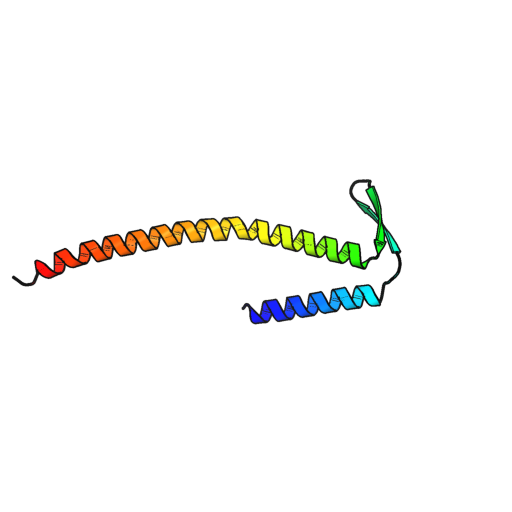4 45.150 1.00 54.75 91 ALA A CA 1
ATOM 670 C C . ALA A 1 91 ? -40.415 -4.915 45.326 1.00 54.75 91 ALA A C 1
ATOM 672 O O . ALA A 1 91 ? -41.455 -5.081 44.694 1.00 54.75 91 ALA A O 1
ATOM 673 N N . SER A 1 92 ? -39.908 -5.843 46.140 1.00 50.53 92 SER A N 1
ATOM 674 C CA . SER A 1 92 ? -40.542 -7.121 46.473 1.00 50.53 92 SER A CA 1
ATOM 675 C C . SER A 1 92 ? -40.718 -7.306 47.987 1.00 50.53 92 SER A C 1
ATOM 677 O O . SER A 1 92 ? -40.710 -8.445 48.450 1.00 50.53 92 SER A O 1
ATOM 679 N N . GLU A 1 93 ? -40.814 -6.198 48.736 1.00 41.19 93 GLU A N 1
ATOM 680 C CA . GLU A 1 93 ? -41.480 -6.196 50.051 1.00 41.19 93 GLU A CA 1
ATOM 681 C C . GLU A 1 93 ? -42.972 -6.516 49.894 1.00 41.19 93 GLU A C 1
ATOM 683 O O . GLU A 1 93 ? -43.576 -6.041 48.901 1.00 41.19 93 GLU A O 1
#